Protein AF-A0A924DA56-F1 (afdb_monomer_lite)

pLDDT: mean 78.4, std 25.49, range [34.38, 98.69]

Foldseek 3Di:
DDALVSLVVVVVVVQDDPPCVVPWDWDWDADPQAWIKTKGFQPPHPCQPPADDWDWDPCVDSAATKTWHDDRRMTMIIGHNVCPSVRSVVVSVVVVVSVVPPPPDDPDDDDDDDDDDDDDDDDDYDDDDDDDDDDDDDDDDDDDD

Radius of gyration: 25.47 Å; chains: 1; bounding box: 54×49×71 Å

Structure (mmCIF, N/CA/C/O backbone):
data_AF-A0A924DA56-F1
#
_entry.id   AF-A0A924DA56-F1
#
loop_
_atom_site.group_PDB
_atom_site.id
_atom_site.type_symbol
_atom_site.label_atom_id
_atom_site.label_alt_id
_atom_site.label_comp_id
_atom_site.label_asym_id
_atom_site.label_entity_id
_atom_site.label_seq_id
_atom_site.pdbx_PDB_ins_code
_atom_site.Cartn_x
_atom_site.Cartn_y
_atom_site.Cartn_z
_atom_site.occupancy
_atom_site.B_iso_or_equiv
_atom_site.auth_seq_id
_atom_site.auth_comp_id
_atom_site.auth_asym_id
_atom_site.auth_atom_id
_atom_site.pdbx_PDB_model_num
ATOM 1 N N . MET A 1 1 ? 14.761 11.578 9.053 1.00 80.25 1 MET A N 1
ATOM 2 C CA . MET A 1 1 ? 13.455 11.315 8.408 1.00 80.25 1 MET A CA 1
ATOM 3 C C . MET A 1 1 ? 13.194 9.829 8.510 1.00 80.25 1 MET A C 1
ATOM 5 O O . MET A 1 1 ? 14.156 9.087 8.368 1.00 80.25 1 MET A O 1
ATOM 9 N N . LYS A 1 2 ? 11.951 9.420 8.784 1.00 92.31 2 LYS A N 1
ATOM 10 C CA . LYS A 1 2 ? 11.574 8.003 8.756 1.00 92.31 2 LYS A CA 1
ATOM 11 C C . LYS A 1 2 ? 11.519 7.528 7.304 1.00 92.31 2 LYS A C 1
ATOM 13 O O . LYS A 1 2 ? 10.987 8.239 6.451 1.00 92.31 2 LYS A O 1
ATOM 18 N N . SER A 1 3 ? 12.082 6.361 7.041 1.00 97.50 3 SER A N 1
ATOM 19 C CA . SER A 1 3 ? 11.944 5.628 5.788 1.00 97.50 3 SER A CA 1
ATOM 20 C C . SER A 1 3 ? 10.485 5.248 5.530 1.00 97.50 3 SER A C 1
ATOM 22 O O . SER A 1 3 ? 9.635 5.267 6.427 1.00 97.50 3 SER A O 1
ATOM 24 N N . VAL A 1 4 ? 10.190 4.865 4.288 1.00 97.75 4 VAL A N 1
ATOM 25 C CA . VAL A 1 4 ? 8.853 4.398 3.911 1.00 97.75 4 VAL A CA 1
ATOM 26 C C . VAL A 1 4 ? 8.423 3.163 4.717 1.00 97.75 4 VAL A C 1
ATOM 28 O O . VAL A 1 4 ? 7.266 3.059 5.115 1.00 97.75 4 VAL A O 1
ATOM 31 N N . PHE A 1 5 ? 9.361 2.262 5.027 1.00 98.06 5 PHE A N 1
ATOM 32 C CA . PHE A 1 5 ? 9.073 1.042 5.778 1.00 98.06 5 PHE A CA 1
ATOM 33 C C . PHE A 1 5 ? 8.821 1.319 7.257 1.00 98.06 5 PHE A C 1
ATOM 35 O O . PHE A 1 5 ? 7.903 0.733 7.817 1.00 98.06 5 PHE A O 1
ATOM 42 N N . GLU A 1 6 ? 9.561 2.243 7.875 1.00 98.38 6 GLU A N 1
ATOM 43 C CA . GLU A 1 6 ? 9.285 2.667 9.256 1.00 98.38 6 GLU A CA 1
ATOM 44 C C . GLU A 1 6 ? 7.882 3.278 9.372 1.00 98.38 6 GLU A C 1
ATOM 46 O O . GLU A 1 6 ? 7.133 2.944 10.284 1.00 98.38 6 GLU A O 1
ATOM 51 N N . ARG A 1 7 ? 7.472 4.109 8.405 1.00 98.12 7 ARG A N 1
ATOM 52 C CA . ARG A 1 7 ? 6.114 4.678 8.380 1.00 98.12 7 ARG A CA 1
ATOM 53 C C . ARG A 1 7 ? 5.037 3.614 8.167 1.00 98.12 7 ARG A C 1
ATOM 55 O O . ARG A 1 7 ? 3.994 3.670 8.811 1.00 98.12 7 ARG A O 1
ATOM 62 N N . LEU A 1 8 ? 5.284 2.630 7.298 1.00 98.44 8 LEU A N 1
ATOM 63 C CA . LEU A 1 8 ? 4.360 1.510 7.100 1.00 98.44 8 LEU A CA 1
ATOM 64 C C . LEU A 1 8 ? 4.229 0.650 8.365 1.00 98.44 8 LEU A C 1
ATOM 66 O O . LEU A 1 8 ? 3.119 0.258 8.715 1.00 98.44 8 LEU A O 1
ATOM 70 N N . GLN A 1 9 ? 5.336 0.388 9.066 1.00 98.44 9 GLN A N 1
ATOM 71 C CA . GLN A 1 9 ? 5.339 -0.339 10.341 1.00 98.44 9 GLN A CA 1
ATOM 72 C C . GLN A 1 9 ? 4.533 0.400 11.412 1.00 98.44 9 GLN A C 1
ATOM 74 O O . GLN A 1 9 ? 3.758 -0.224 12.131 1.00 98.44 9 GLN A O 1
ATOM 79 N N . GLU A 1 10 ? 4.676 1.722 11.497 1.00 98.00 10 GLU A N 1
ATOM 80 C CA . GLU A 1 10 ? 3.908 2.550 12.429 1.00 98.00 10 GLU A CA 1
ATOM 81 C C . GLU A 1 10 ? 2.420 2.573 12.092 1.00 98.00 10 GLU A C 1
ATOM 83 O O . GLU A 1 10 ? 1.589 2.421 12.988 1.00 98.00 10 GLU A O 1
ATOM 88 N N . TRP A 1 11 ? 2.076 2.704 10.808 1.00 98.06 11 TRP A N 1
ATOM 89 C CA . TRP A 1 11 ? 0.687 2.632 10.367 1.00 98.06 11 TRP A CA 1
ATOM 90 C C . TRP A 1 11 ? 0.065 1.269 10.692 1.00 98.06 11 TRP A C 1
ATOM 92 O O . TRP A 1 11 ? -1.035 1.225 11.240 1.00 98.06 11 TRP A O 1
ATOM 102 N N . TYR A 1 12 ? 0.782 0.174 10.414 1.00 98.19 12 TYR A N 1
ATOM 103 C CA . TYR A 1 12 ? 0.352 -1.187 10.742 1.00 98.19 12 TYR A CA 1
ATOM 104 C C . TYR A 1 12 ? 0.143 -1.363 12.249 1.00 98.19 12 TYR A C 1
ATOM 106 O O . TYR A 1 12 ? -0.919 -1.811 12.672 1.00 98.19 12 TYR A O 1
ATOM 114 N N . LEU A 1 13 ? 1.119 -0.952 13.067 1.00 98.12 13 LEU A N 1
ATOM 115 C CA . LEU A 1 13 ? 1.030 -1.041 14.525 1.00 98.12 13 LEU A CA 1
ATOM 116 C C . LEU A 1 13 ? -0.179 -0.272 15.069 1.00 98.12 13 LEU A C 1
ATOM 118 O O . LEU A 1 13 ? -0.813 -0.735 16.010 1.00 98.12 13 LEU A O 1
ATOM 122 N N . ALA A 1 14 ? -0.517 0.869 14.466 1.00 97.31 14 ALA A N 1
ATOM 123 C CA . ALA A 1 14 ? -1.691 1.647 14.846 1.00 97.31 14 ALA A CA 1
ATOM 124 C C . ALA A 1 14 ? -3.028 0.957 14.515 1.00 97.31 14 ALA A C 1
ATOM 126 O O . ALA A 1 14 ? -4.044 1.338 15.092 1.00 97.31 14 ALA A O 1
ATOM 127 N N . GLN A 1 15 ? -3.049 -0.036 13.614 1.00 97.62 15 GLN A N 1
ATOM 128 C CA . GLN A 1 15 ? -4.253 -0.832 13.337 1.00 97.62 15 GLN A CA 1
ATOM 129 C C . GLN A 1 15 ? -4.374 -2.052 14.260 1.00 97.62 15 GLN A C 1
ATOM 131 O O . GLN A 1 15 ? -5.479 -2.546 14.472 1.00 97.62 15 GLN A O 1
ATOM 136 N N . CYS A 1 16 ? -3.261 -2.539 14.822 1.00 97.56 16 CYS A N 1
ATOM 137 C CA . CYS A 1 16 ? -3.254 -3.684 15.731 1.00 97.56 16 CYS A CA 1
ATOM 138 C C . CYS A 1 16 ? -4.034 -3.367 17.011 1.00 97.56 16 CYS A C 1
ATOM 140 O O . CYS A 1 16 ? -3.642 -2.510 17.806 1.00 97.56 16 CYS A O 1
ATOM 142 N N . ASN A 1 17 ? -5.127 -4.093 17.224 1.00 95.94 17 ASN A N 1
ATOM 143 C CA . ASN A 1 17 ? -6.048 -3.875 18.337 1.00 95.94 17 ASN A CA 1
ATOM 144 C C . ASN A 1 17 ? -6.431 -5.175 19.066 1.00 95.94 17 ASN A C 1
ATOM 146 O O . ASN A 1 17 ? -7.349 -5.163 19.884 1.00 95.94 17 ASN A O 1
ATOM 150 N N . GLY A 1 18 ? -5.732 -6.281 18.791 1.00 96.38 18 GLY A N 1
ATOM 151 C CA . GLY A 1 18 ? -6.010 -7.607 19.344 1.00 96.38 18 GLY A CA 1
ATOM 152 C C . GLY A 1 18 ? -6.819 -8.501 18.407 1.00 96.38 18 GLY A C 1
ATOM 153 O O . GLY A 1 18 ? -6.848 -9.710 18.610 1.00 96.38 18 GLY A O 1
ATOM 154 N N . ASP A 1 19 ? -7.446 -7.932 17.377 1.00 96.12 19 ASP A N 1
ATOM 155 C CA . ASP A 1 19 ? -8.257 -8.660 16.402 1.00 96.12 19 ASP A CA 1
ATOM 156 C C . ASP A 1 19 ? -7.795 -8.423 14.964 1.00 96.12 19 ASP A C 1
ATOM 158 O O . ASP A 1 19 ? -7.762 -9.352 14.146 1.00 96.12 19 ASP A O 1
ATOM 162 N N . TRP A 1 20 ? -7.484 -7.169 14.635 1.00 97.56 20 TRP A N 1
ATOM 163 C CA . TRP A 1 20 ? -7.222 -6.739 13.269 1.00 97.56 20 TRP A CA 1
ATOM 164 C C . TRP A 1 20 ? -6.037 -7.494 12.657 1.00 97.56 20 TRP A C 1
ATOM 166 O O . TRP A 1 20 ? -6.141 -8.023 11.551 1.00 97.56 20 TRP A O 1
ATOM 176 N N . GLU A 1 21 ? -4.950 -7.657 13.411 1.00 96.62 21 GLU A N 1
ATOM 177 C CA . GLU A 1 21 ? -3.733 -8.367 13.004 1.00 96.62 21 GLU A CA 1
ATOM 178 C C . GLU A 1 21 ? -3.974 -9.850 12.666 1.00 96.62 21 GLU A C 1
ATOM 180 O O . GLU A 1 21 ? -3.295 -10.444 11.816 1.00 96.62 21 GLU A O 1
ATOM 185 N N . HIS A 1 22 ? -4.983 -10.463 13.288 1.00 95.44 22 HIS A N 1
ATOM 186 C CA . HIS A 1 22 ? -5.352 -11.850 13.038 1.00 95.44 22 HIS A CA 1
ATOM 187 C C . HIS A 1 22 ? -6.185 -11.984 11.764 1.00 95.44 22 HIS A C 1
ATOM 189 O O . HIS A 1 22 ? -5.989 -12.936 11.004 1.00 95.44 22 HIS A O 1
ATOM 195 N N . ARG A 1 23 ? -7.048 -11.005 11.475 1.00 97.19 23 ARG A N 1
ATOM 196 C CA . ARG A 1 23 ? -8.053 -11.084 10.405 1.00 97.19 23 ARG A CA 1
ATOM 197 C C . ARG A 1 23 ? -7.602 -10.455 9.092 1.00 97.19 23 ARG A C 1
ATOM 199 O O . ARG A 1 23 ? -7.788 -11.068 8.047 1.00 97.19 23 ARG A O 1
ATOM 206 N N . TYR A 1 24 ? -6.940 -9.308 9.155 1.00 97.94 24 TYR A N 1
ATOM 207 C CA . TYR A 1 24 ? -6.602 -8.500 7.987 1.00 97.94 24 TYR A CA 1
ATOM 208 C C . TYR A 1 24 ? -5.108 -8.534 7.683 1.00 97.94 24 TYR A C 1
ATOM 210 O O . TYR A 1 24 ? -4.302 -8.933 8.532 1.00 97.94 24 TYR A O 1
ATOM 218 N N . LYS A 1 25 ? -4.731 -8.230 6.438 1.00 97.31 25 LYS A N 1
ATOM 219 C CA . LYS A 1 25 ? -3.349 -8.379 5.961 1.00 97.31 25 LYS A CA 1
ATOM 220 C C . LYS A 1 25 ? -2.891 -7.206 5.096 1.00 97.31 25 LYS A C 1
ATOM 222 O O . LYS A 1 25 ? -3.656 -6.606 4.344 1.00 97.31 25 LYS A O 1
ATOM 227 N N . ILE A 1 26 ? -1.584 -6.966 5.160 1.00 98.31 26 ILE A N 1
ATOM 228 C CA . ILE A 1 26 ? -0.818 -6.257 4.135 1.00 98.31 26 ILE A CA 1
ATOM 229 C C . ILE A 1 26 ? -0.099 -7.335 3.321 1.00 98.31 26 ILE A C 1
ATOM 231 O O . ILE A 1 26 ? 0.657 -8.123 3.890 1.00 98.31 26 ILE A O 1
ATOM 235 N N . ARG A 1 27 ? -0.339 -7.395 2.010 1.00 98.50 27 ARG A N 1
ATOM 236 C CA . ARG A 1 27 ? 0.360 -8.307 1.089 1.00 98.50 27 ARG A CA 1
ATOM 237 C C . ARG A 1 27 ? 1.194 -7.496 0.113 1.00 98.50 27 ARG A C 1
ATOM 239 O O . ARG A 1 27 ? 0.702 -6.510 -0.424 1.00 98.50 27 ARG A O 1
ATOM 246 N N . ILE A 1 28 ? 2.438 -7.919 -0.086 1.00 98.25 28 ILE A N 1
ATOM 247 C CA . ILE A 1 28 ? 3.352 -7.401 -1.104 1.00 98.25 28 ILE A CA 1
ATOM 248 C C . ILE A 1 28 ? 3.852 -8.616 -1.873 1.00 98.25 28 ILE A C 1
ATOM 250 O O . ILE A 1 28 ? 4.474 -9.501 -1.287 1.00 98.25 28 ILE A O 1
ATOM 254 N N . GLU A 1 29 ? 3.555 -8.669 -3.162 1.00 98.19 29 GLU A N 1
ATOM 255 C CA . GLU A 1 29 ? 3.851 -9.818 -4.015 1.00 98.19 29 GLU A CA 1
ATOM 256 C C . GLU A 1 29 ? 4.419 -9.337 -5.352 1.00 98.19 29 GLU A C 1
ATOM 258 O O . GLU A 1 29 ? 4.236 -8.184 -5.750 1.00 98.19 29 GLU A O 1
ATOM 263 N N . THR A 1 30 ? 5.127 -10.217 -6.052 1.00 97.25 30 THR A N 1
ATOM 264 C CA . THR A 1 30 ? 5.539 -9.978 -7.439 1.00 97.25 30 THR A CA 1
ATOM 265 C C . THR A 1 30 ? 4.426 -10.377 -8.403 1.00 97.25 30 THR A C 1
ATOM 267 O O . THR A 1 30 ? 3.636 -11.269 -8.097 1.00 97.25 30 THR A O 1
ATOM 270 N N . ILE A 1 31 ? 4.395 -9.771 -9.587 1.00 94.19 31 ILE A N 1
ATOM 271 C CA . ILE A 1 31 ? 3.459 -10.115 -10.673 1.00 94.19 31 ILE A CA 1
ATOM 272 C C . ILE A 1 31 ? 4.206 -10.646 -11.913 1.00 94.19 31 ILE A C 1
ATOM 274 O O . ILE A 1 31 ? 5.418 -10.471 -12.025 1.00 94.19 31 ILE A O 1
ATOM 278 N N . ASP A 1 32 ? 3.481 -11.305 -12.829 1.00 75.06 32 ASP A N 1
ATOM 279 C CA . ASP A 1 32 ? 4.016 -12.077 -13.978 1.00 75.06 32 ASP A CA 1
ATOM 280 C C . ASP A 1 32 ? 4.778 -11.224 -15.027 1.00 75.06 32 ASP A C 1
ATOM 282 O O . ASP A 1 32 ? 5.532 -11.745 -15.839 1.00 75.06 32 ASP A O 1
ATOM 286 N N . ASN A 1 33 ? 4.680 -9.890 -14.948 1.00 69.75 33 ASN A N 1
ATOM 287 C CA . ASN A 1 33 ? 5.525 -8.934 -15.676 1.00 69.75 33 ASN A CA 1
ATOM 288 C C . ASN A 1 33 ? 6.298 -8.090 -14.655 1.00 69.75 33 ASN A C 1
ATOM 290 O O . ASN A 1 33 ? 5.631 -7.501 -13.804 1.00 69.75 33 ASN A O 1
ATOM 294 N N . PRO A 1 34 ? 7.646 -8.003 -14.704 1.00 89.25 34 PRO A N 1
ATOM 295 C CA . PRO A 1 34 ? 8.470 -7.574 -13.574 1.00 89.25 34 PRO A CA 1
ATOM 296 C C . PRO A 1 34 ? 7.910 -6.366 -12.820 1.00 89.25 34 PRO A C 1
ATOM 298 O O . PRO A 1 34 ? 8.000 -5.218 -13.264 1.00 89.25 34 PRO A O 1
ATOM 301 N N . GLY A 1 35 ? 7.363 -6.619 -11.638 1.00 95.94 35 GLY A N 1
ATOM 302 C CA . GLY A 1 35 ? 6.622 -5.606 -10.914 1.00 95.94 35 GLY A CA 1
ATOM 303 C C . GLY A 1 35 ? 6.131 -6.090 -9.569 1.00 95.94 35 GLY A C 1
ATOM 304 O O . GLY A 1 35 ? 6.349 -7.235 -9.167 1.00 95.94 35 GLY A O 1
ATOM 305 N N . TRP A 1 36 ? 5.449 -5.181 -8.893 1.00 97.69 36 TRP A N 1
ATOM 306 C CA . TRP A 1 36 ? 4.924 -5.355 -7.556 1.00 97.69 36 TRP A CA 1
ATOM 307 C C . TRP A 1 36 ? 3.417 -5.170 -7.558 1.00 97.69 36 TRP A C 1
ATOM 309 O O . TRP A 1 36 ? 2.887 -4.283 -8.227 1.00 97.69 36 TRP A O 1
ATOM 319 N N . THR A 1 37 ? 2.748 -5.971 -6.743 1.00 98.00 37 THR A N 1
ATOM 320 C CA . THR A 1 37 ? 1.416 -5.673 -6.233 1.00 98.00 37 THR A CA 1
ATOM 321 C C . THR A 1 37 ? 1.502 -5.471 -4.728 1.00 98.00 37 THR A C 1
ATOM 323 O O . THR A 1 37 ? 2.246 -6.165 -4.030 1.00 98.00 37 THR A O 1
ATOM 326 N N . ILE A 1 38 ? 0.740 -4.509 -4.226 1.00 98.44 38 ILE A N 1
ATOM 327 C CA . ILE A 1 38 ? 0.495 -4.302 -2.809 1.00 98.44 38 ILE A CA 1
ATOM 328 C C . ILE A 1 38 ? -1.013 -4.251 -2.578 1.00 98.44 38 ILE A C 1
ATOM 330 O O . ILE A 1 38 ? -1.734 -3.507 -3.239 1.00 98.44 38 ILE A O 1
ATOM 334 N N . SER A 1 39 ? -1.494 -5.033 -1.616 1.00 98.56 39 SER A N 1
ATOM 335 C CA . SER A 1 39 ? -2.878 -4.955 -1.150 1.00 98.56 39 SER A CA 1
ATOM 336 C C . SER A 1 39 ? -2.901 -4.727 0.350 1.00 98.56 39 SER A C 1
ATOM 338 O O . SER A 1 39 ? -2.274 -5.484 1.096 1.00 98.56 39 SER A O 1
ATOM 340 N N . ILE A 1 40 ? -3.638 -3.712 0.785 1.00 98.69 40 ILE A N 1
ATOM 341 C CA . ILE A 1 40 ? -3.811 -3.357 2.190 1.00 98.69 40 ILE A CA 1
ATOM 342 C C . ILE A 1 40 ? -5.300 -3.422 2.493 1.00 98.69 40 ILE A C 1
ATOM 344 O O . ILE A 1 40 ? -6.090 -2.631 1.976 1.00 98.69 40 ILE A O 1
ATOM 348 N N . GLU A 1 41 ? -5.687 -4.393 3.308 1.00 98.62 41 GLU A N 1
ATOM 349 C CA . GLU A 1 41 ? -7.056 -4.513 3.795 1.00 98.62 41 GLU A CA 1
ATOM 350 C C . GLU A 1 41 ? -7.300 -3.434 4.855 1.00 98.62 41 GLU A C 1
ATOM 352 O O . GLU A 1 41 ? -6.491 -3.249 5.752 1.00 98.62 41 GLU A O 1
ATOM 357 N N . LEU A 1 42 ? -8.391 -2.684 4.727 1.00 98.44 42 LEU A N 1
ATOM 358 C CA . LEU A 1 42 ? -8.723 -1.513 5.548 1.00 98.44 42 LEU A CA 1
ATOM 359 C C . LEU A 1 42 ? -10.022 -1.695 6.328 1.00 98.44 42 LEU A C 1
ATOM 361 O O . LEU A 1 42 ? -10.458 -0.762 7.003 1.00 98.44 42 LEU A O 1
ATOM 365 N N . ALA A 1 43 ? -10.663 -2.860 6.225 1.00 97.94 43 ALA A N 1
ATOM 366 C CA . ALA A 1 43 ? -11.846 -3.163 7.017 1.00 97.94 43 ALA A CA 1
ATOM 367 C C . ALA A 1 43 ? -11.529 -2.992 8.510 1.00 97.94 43 ALA A C 1
ATOM 3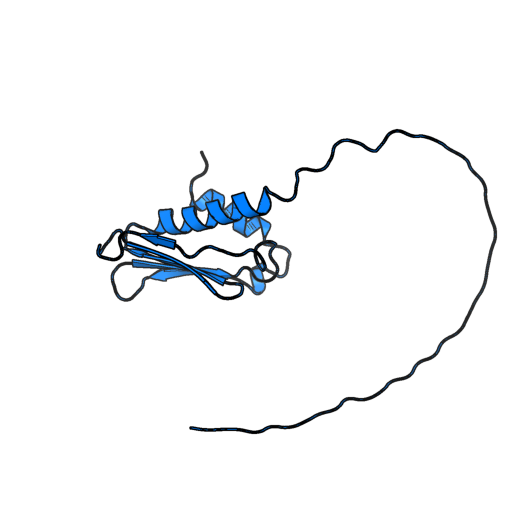69 O O . ALA A 1 43 ? -10.426 -3.297 8.962 1.00 97.94 43 ALA A O 1
ATOM 370 N N . GLU A 1 44 ? -12.495 -2.444 9.249 1.00 96.31 44 GLU A N 1
ATOM 371 C CA . GLU A 1 44 ? -12.356 -2.109 10.675 1.00 96.31 44 GLU A CA 1
ATOM 372 C C . GLU A 1 44 ? -11.250 -1.081 10.995 1.00 96.31 44 GLU A C 1
ATOM 374 O O . GLU A 1 44 ? -10.856 -0.938 12.148 1.00 96.31 44 GLU A O 1
ATOM 379 N N . THR A 1 45 ? -10.788 -0.313 10.002 1.00 96.62 45 THR A N 1
ATOM 380 C CA . THR A 1 45 ? -9.946 0.878 10.208 1.00 96.62 45 THR A CA 1
ATOM 381 C C . THR A 1 45 ? -10.734 2.153 9.906 1.00 96.62 45 THR A C 1
ATOM 383 O O . THR A 1 45 ? -11.742 2.122 9.198 1.00 96.62 45 THR A O 1
ATOM 386 N N . ALA A 1 46 ? -10.228 3.308 10.347 1.00 95.62 46 ALA A N 1
ATOM 387 C CA . ALA A 1 46 ? -10.804 4.611 9.996 1.00 95.62 46 ALA A CA 1
ATOM 388 C C . ALA A 1 46 ? -10.807 4.900 8.478 1.00 95.62 46 ALA A C 1
ATOM 390 O O . ALA A 1 46 ? -11.505 5.799 8.023 1.00 95.62 46 ALA A O 1
ATOM 391 N N . LEU A 1 47 ? -10.034 4.145 7.690 1.00 97.56 47 LEU A N 1
ATOM 392 C CA . LEU A 1 47 ? -9.927 4.298 6.240 1.00 97.56 47 LEU A CA 1
ATOM 393 C C . LEU A 1 47 ? -10.908 3.404 5.464 1.00 97.56 47 LEU A C 1
ATOM 395 O O . LEU A 1 47 ? -10.969 3.505 4.237 1.00 97.56 47 LEU A O 1
ATOM 399 N N . ALA A 1 48 ? -11.678 2.542 6.145 1.00 97.19 48 ALA A N 1
ATOM 400 C CA . ALA A 1 48 ? -12.628 1.625 5.510 1.00 97.19 48 ALA A CA 1
ATOM 401 C C . ALA A 1 48 ? -13.628 2.366 4.609 1.00 97.19 48 ALA A C 1
ATOM 403 O O . ALA A 1 48 ? -13.831 1.968 3.460 1.00 97.19 48 ALA A O 1
ATOM 404 N N . ASP A 1 49 ? -14.162 3.486 5.099 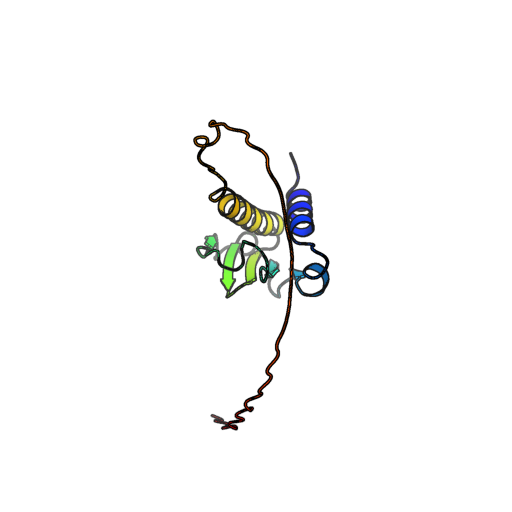1.00 95.75 49 ASP A N 1
ATOM 405 C CA . ASP A 1 49 ? -15.202 4.277 4.430 1.00 95.75 49 ASP A CA 1
ATOM 406 C C . ASP A 1 49 ? -14.656 5.517 3.709 1.00 95.75 49 ASP A C 1
ATOM 408 O O . ASP A 1 49 ? -15.403 6.273 3.090 1.00 95.75 49 ASP A O 1
ATOM 412 N N . VAL A 1 50 ? -13.338 5.729 3.746 1.00 97.06 50 VAL A N 1
ATOM 413 C CA . VAL A 1 50 ? -12.706 6.846 3.043 1.00 97.06 50 VAL A CA 1
ATOM 414 C C . VAL A 1 50 ? -12.563 6.496 1.564 1.00 97.06 50 VAL A C 1
ATOM 416 O O . VAL A 1 50 ? -12.071 5.422 1.197 1.00 97.06 50 VAL A O 1
ATOM 419 N N . SER A 1 51 ? -12.999 7.406 0.694 1.00 95.94 51 SER A N 1
ATOM 420 C CA . SER A 1 51 ? -12.815 7.277 -0.749 1.00 95.94 51 SER A CA 1
ATOM 421 C C . SER A 1 51 ? -11.352 7.491 -1.135 1.00 95.94 51 SER A C 1
ATOM 423 O O . SER A 1 51 ? -10.681 8.392 -0.627 1.00 95.94 51 SER A O 1
ATOM 425 N N . PHE A 1 52 ? -10.881 6.696 -2.087 1.00 97.12 52 PHE A N 1
ATOM 426 C CA . PHE A 1 52 ? -9.605 6.905 -2.756 1.00 97.12 52 PHE A CA 1
ATOM 427 C C . PHE A 1 52 ? -9.896 7.269 -4.209 1.00 97.12 52 PHE A C 1
ATOM 429 O O . PHE A 1 52 ? -10.638 6.552 -4.878 1.00 97.12 52 PHE A O 1
ATOM 436 N N . GLU A 1 53 ? -9.346 8.386 -4.675 1.00 96.38 53 GLU A N 1
ATOM 437 C CA . GLU A 1 53 ? -9.375 8.727 -6.096 1.00 96.38 53 GLU A CA 1
ATOM 438 C C . GLU A 1 53 ? -8.371 7.833 -6.821 1.00 96.38 53 GLU A C 1
ATOM 440 O O . GLU A 1 53 ? -7.199 7.791 -6.444 1.00 96.38 53 GLU A O 1
ATOM 445 N N . GLU A 1 54 ? -8.839 7.087 -7.821 1.00 95.44 54 GLU A N 1
ATOM 446 C CA . GLU A 1 54 ? -7.972 6.209 -8.603 1.00 95.44 54 GLU A CA 1
ATOM 447 C C . GLU A 1 54 ? -6.819 6.993 -9.226 1.00 95.44 54 GLU A C 1
ATOM 449 O O . GLU A 1 54 ? -6.966 8.127 -9.682 1.00 95.44 54 GLU A O 1
ATOM 454 N N . PHE A 1 55 ? -5.648 6.369 -9.235 1.00 92.81 55 PHE A N 1
ATOM 455 C CA . PHE A 1 55 ? -4.415 6.996 -9.673 1.00 92.81 55 PHE A CA 1
ATOM 456 C C . PHE A 1 55 ? -3.714 6.100 -10.684 1.00 92.81 55 PHE A C 1
ATOM 458 O O . PHE A 1 55 ? -3.595 4.895 -10.473 1.00 92.81 55 PHE A O 1
ATOM 465 N N . GLN A 1 56 ? -3.207 6.691 -11.761 1.00 96.12 56 GLN A N 1
ATOM 466 C CA . GLN A 1 56 ? -2.435 5.988 -12.778 1.00 96.12 56 GLN A CA 1
ATOM 467 C C . GLN A 1 56 ? -1.345 6.908 -13.329 1.00 96.12 56 GLN A C 1
ATOM 469 O O . GLN A 1 56 ? -1.598 8.076 -13.619 1.00 96.12 56 GLN A O 1
ATOM 474 N N . GLU A 1 57 ? -0.130 6.380 -13.479 1.00 94.81 57 GLU A N 1
ATOM 475 C CA . GLU A 1 57 ? 1.032 7.120 -13.980 1.00 94.81 57 GLU A CA 1
ATOM 476 C C . GLU A 1 57 ? 1.909 6.212 -14.853 1.00 94.81 57 GLU A C 1
ATOM 478 O O . GLU A 1 57 ? 2.102 5.039 -14.534 1.00 94.81 57 GLU A O 1
ATOM 483 N N . ASN A 1 58 ? 2.459 6.771 -15.938 1.00 90.31 58 ASN A N 1
ATOM 484 C CA . ASN A 1 58 ? 3.454 6.137 -16.816 1.00 90.31 58 ASN A CA 1
ATOM 485 C C . ASN A 1 58 ? 3.085 4.716 -17.276 1.00 90.31 58 ASN A C 1
ATOM 487 O O . ASN A 1 58 ? 3.952 3.856 -17.344 1.00 90.31 58 ASN A O 1
ATOM 491 N N . TYR A 1 59 ? 1.813 4.456 -17.590 1.00 85.38 59 TYR A N 1
ATOM 492 C CA . TYR A 1 59 ? 1.308 3.110 -17.906 1.00 85.38 59 TYR A CA 1
ATOM 493 C C . TYR A 1 59 ? 2.010 2.415 -19.088 1.00 85.38 59 TYR A C 1
ATOM 495 O O . TYR A 1 59 ? 1.963 1.196 -19.198 1.00 85.38 59 TYR A O 1
ATOM 503 N N . GLU A 1 60 ? 2.651 3.183 -19.970 1.00 87.50 60 GLU A N 1
ATOM 504 C CA . GLU A 1 60 ? 3.394 2.664 -21.124 1.00 87.50 60 GLU A CA 1
ATOM 505 C C . GLU A 1 60 ? 4.855 2.286 -20.797 1.00 87.50 60 GLU A C 1
ATOM 507 O O . GLU A 1 60 ? 5.527 1.693 -21.637 1.00 87.50 60 GLU A O 1
ATOM 512 N N . ASP A 1 61 ? 5.368 2.621 -19.607 1.00 91.50 61 ASP A N 1
ATOM 513 C CA . ASP A 1 61 ? 6.723 2.257 -19.167 1.00 91.50 61 ASP A CA 1
ATOM 514 C C . ASP A 1 61 ? 6.738 0.832 -18.589 1.00 91.50 61 ASP A C 1
ATOM 516 O O . ASP A 1 61 ? 5.803 0.430 -17.908 1.00 91.50 61 ASP A O 1
ATOM 520 N N . GLU A 1 62 ? 7.804 0.060 -18.813 1.00 86.06 62 GLU A N 1
ATOM 521 C CA . GLU A 1 62 ? 7.902 -1.329 -18.333 1.00 86.06 62 GLU A CA 1
ATOM 522 C C . GLU A 1 62 ? 8.326 -1.440 -16.854 1.00 86.06 62 GLU A C 1
ATOM 524 O O . GLU A 1 62 ? 7.975 -2.400 -16.166 1.00 86.06 62 GLU A O 1
ATOM 529 N N . LEU A 1 63 ? 9.075 -0.462 -16.335 1.00 89.44 63 LEU A N 1
ATOM 530 C CA . LEU A 1 63 ? 9.713 -0.508 -15.012 1.00 89.44 63 LEU A CA 1
ATOM 531 C C . LEU A 1 63 ? 9.172 0.540 -14.032 1.00 89.44 63 LEU A C 1
ATOM 533 O O . LEU A 1 63 ? 9.294 0.356 -12.817 1.00 89.44 63 LEU A O 1
ATOM 537 N N . ASN A 1 64 ? 8.598 1.630 -14.543 1.00 92.81 64 ASN A N 1
ATOM 538 C CA . ASN A 1 64 ? 8.247 2.837 -13.795 1.00 92.81 64 ASN A CA 1
ATOM 539 C C . ASN A 1 64 ? 6.784 3.266 -13.956 1.00 92.81 64 ASN A C 1
ATOM 541 O O . ASN A 1 64 ? 6.468 4.453 -13.841 1.00 92.81 64 ASN A O 1
ATOM 545 N N . TRP A 1 65 ? 5.896 2.305 -14.182 1.00 94.88 65 TRP A N 1
ATOM 546 C CA . TRP A 1 65 ? 4.450 2.501 -14.196 1.00 94.88 65 TRP A CA 1
ATOM 547 C C . TRP A 1 65 ? 3.832 2.287 -12.812 1.00 94.88 65 TRP A C 1
ATOM 549 O O . TRP A 1 65 ? 4.372 1.549 -11.985 1.00 94.88 65 TRP A O 1
ATOM 559 N N . LEU A 1 66 ? 2.686 2.921 -12.568 1.00 95.75 66 LEU A N 1
ATOM 560 C CA . LEU A 1 66 ? 1.913 2.816 -11.333 1.00 95.75 66 LEU A CA 1
ATOM 561 C C . LEU A 1 66 ? 0.415 2.835 -11.645 1.00 95.75 66 LEU A C 1
ATOM 563 O O . LEU A 1 66 ? -0.047 3.640 -12.453 1.00 95.75 66 LEU A O 1
ATOM 567 N N . THR A 1 67 ? -0.359 2.025 -10.936 1.00 96.94 67 THR A N 1
ATOM 568 C CA . THR A 1 67 ? -1.808 2.190 -10.813 1.00 96.94 67 THR A CA 1
ATOM 569 C C . THR A 1 67 ? -2.245 1.849 -9.397 1.00 96.94 67 THR A C 1
ATOM 571 O O . THR A 1 67 ? -1.795 0.860 -8.823 1.00 96.94 67 THR A O 1
ATOM 574 N N . CYS A 1 68 ? -3.097 2.685 -8.817 1.00 98.06 68 CYS A N 1
ATOM 575 C CA . CYS A 1 68 ? -3.639 2.497 -7.484 1.00 98.06 68 CYS A CA 1
ATOM 576 C C . CYS A 1 68 ? -5.150 2.711 -7.502 1.00 98.06 68 CYS A C 1
ATOM 578 O O . CYS A 1 68 ? -5.654 3.616 -8.169 1.00 98.06 68 CYS A O 1
ATOM 580 N N . SER A 1 69 ? -5.865 1.925 -6.712 1.00 98.31 69 SER A N 1
ATOM 581 C CA . SER A 1 69 ? -7.313 2.016 -6.556 1.00 98.31 69 SER A CA 1
ATOM 582 C C . SER A 1 69 ? -7.733 1.519 -5.174 1.00 98.31 69 SER A C 1
ATOM 584 O O . SER A 1 69 ? -6.940 0.948 -4.423 1.00 98.31 69 SER A O 1
ATOM 586 N N . LYS A 1 70 ? -8.999 1.739 -4.812 1.00 98.12 70 LYS A N 1
ATOM 587 C CA . LYS A 1 70 ? -9.607 1.134 -3.624 1.00 98.12 70 LYS A CA 1
ATOM 588 C C . LYS A 1 70 ? -10.872 0.402 -4.034 1.00 98.12 70 LYS A C 1
ATOM 590 O O . LYS A 1 70 ? -11.830 1.021 -4.487 1.00 98.12 70 LYS A O 1
ATOM 595 N N . VAL A 1 71 ? -10.883 -0.913 -3.842 1.00 96.69 71 VAL A N 1
ATOM 596 C CA . VAL A 1 71 ? -12.026 -1.776 -4.151 1.00 96.69 71 VAL A CA 1
ATOM 597 C C . VAL A 1 71 ? -12.655 -2.217 -2.836 1.00 96.69 71 VAL A C 1
ATOM 599 O O . VAL A 1 71 ? -12.057 -2.965 -2.062 1.00 96.69 71 VAL A O 1
ATOM 602 N N . GLY A 1 72 ? -13.855 -1.708 -2.548 1.00 96.81 72 GLY A N 1
ATOM 603 C CA . GLY A 1 72 ? -14.506 -1.899 -1.252 1.00 96.81 72 GLY A CA 1
ATOM 604 C C . GLY A 1 72 ? -13.643 -1.352 -0.111 1.00 96.81 72 GLY A C 1
ATOM 605 O O . GLY A 1 72 ? -13.354 -0.154 -0.050 1.00 96.81 72 GLY A O 1
ATOM 606 N N . THR A 1 73 ? -13.213 -2.242 0.782 1.00 97.75 73 THR A N 1
ATOM 607 C CA . THR A 1 73 ? -12.350 -1.929 1.929 1.00 97.75 73 THR A CA 1
ATOM 608 C C . THR A 1 73 ? -10.889 -2.303 1.698 1.00 97.75 73 THR A C 1
ATOM 610 O O . THR A 1 73 ? -10.151 -2.413 2.666 1.00 97.75 73 THR A O 1
ATOM 613 N N . THR A 1 74 ? -10.445 -2.528 0.464 1.00 98.62 74 THR A N 1
ATOM 614 C CA . THR A 1 74 ? -9.049 -2.888 0.182 1.00 98.62 74 THR A CA 1
ATOM 615 C C . THR A 1 74 ? -8.427 -1.847 -0.726 1.00 98.62 74 THR A C 1
ATOM 617 O O . THR A 1 74 ? -8.952 -1.566 -1.803 1.00 98.62 74 THR A O 1
ATOM 620 N N . TRP A 1 75 ? -7.310 -1.271 -0.291 1.00 98.62 75 TRP A N 1
ATOM 621 C CA . TRP A 1 75 ? -6.475 -0.437 -1.146 1.00 98.62 75 TRP A CA 1
ATOM 622 C C . TRP A 1 75 ? -5.502 -1.325 -1.918 1.00 98.62 75 TRP A C 1
ATOM 624 O O . TRP A 1 75 ? -4.847 -2.187 -1.327 1.00 98.62 75 TRP A O 1
ATOM 634 N N . CYS A 1 76 ? -5.416 -1.116 -3.225 1.00 98.56 76 CYS A N 1
ATOM 635 C CA . CYS A 1 76 ? -4.590 -1.891 -4.136 1.00 98.56 76 CYS A CA 1
ATOM 636 C C . CYS A 1 76 ? -3.649 -0.957 -4.892 1.00 98.56 76 CYS A C 1
ATOM 638 O O . CYS A 1 76 ? -4.066 0.092 -5.379 1.00 98.56 76 CYS A O 1
ATOM 640 N N . GLY A 1 77 ? -2.396 -1.369 -5.026 1.00 98.00 77 GLY A N 1
ATOM 641 C CA . GLY A 1 77 ? -1.394 -0.684 -5.822 1.00 98.00 77 GLY A CA 1
ATOM 642 C C . GLY A 1 77 ? -0.611 -1.681 -6.662 1.00 98.00 77 GLY A C 1
ATOM 643 O O . GLY A 1 77 ? -0.223 -2.738 -6.175 1.00 98.00 77 GLY A O 1
ATOM 644 N N . TYR A 1 78 ? -0.355 -1.328 -7.911 1.00 97.25 78 TYR A N 1
ATOM 645 C CA . TYR A 1 78 ? 0.420 -2.110 -8.861 1.00 97.25 78 TYR A CA 1
ATOM 646 C C . TYR A 1 78 ? 1.451 -1.204 -9.508 1.00 97.25 78 TYR A C 1
ATOM 648 O O . TYR A 1 78 ? 1.163 -0.043 -9.802 1.00 97.25 78 TYR A O 1
ATOM 656 N N . GLY A 1 79 ? 2.647 -1.716 -9.744 1.00 96.44 79 GLY A N 1
ATOM 657 C CA . GLY A 1 79 ? 3.658 -0.930 -10.425 1.00 96.44 79 GLY A CA 1
ATOM 658 C C . GLY A 1 79 ? 4.843 -1.741 -10.892 1.00 96.44 79 GLY A C 1
ATOM 659 O O . GLY A 1 79 ? 5.029 -2.893 -10.497 1.00 96.44 79 GLY A O 1
ATOM 660 N N . GLY A 1 80 ? 5.661 -1.113 -11.728 1.00 95.88 80 GLY A N 1
ATOM 661 C CA . GLY A 1 80 ? 6.869 -1.734 -12.250 1.00 95.88 80 GLY A CA 1
ATOM 662 C C . GLY A 1 80 ? 7.902 -2.040 -11.159 1.00 95.88 80 GLY A C 1
ATOM 663 O O . GLY A 1 80 ? 7.789 -1.629 -10.000 1.00 95.88 80 GLY A O 1
ATOM 664 N N . SER A 1 81 ? 8.942 -2.785 -11.530 1.00 95.62 81 SER A N 1
ATOM 665 C CA . SER A 1 81 ? 9.930 -3.353 -10.594 1.00 95.62 81 SER A CA 1
ATOM 666 C C . SER A 1 81 ? 10.603 -2.344 -9.653 1.00 95.62 81 SER A C 1
ATOM 668 O O . SER A 1 81 ? 11.024 -2.724 -8.559 1.00 95.62 81 SER A O 1
ATOM 670 N N . LEU A 1 82 ? 10.700 -1.069 -10.047 1.00 94.50 82 LEU A N 1
ATOM 671 C CA . LEU A 1 82 ? 11.358 -0.008 -9.271 1.00 94.50 82 LEU A CA 1
ATOM 672 C C . LEU A 1 82 ? 10.383 0.851 -8.449 1.00 94.50 82 LEU A C 1
ATOM 674 O O . LEU A 1 82 ? 10.782 1.862 -7.875 1.00 94.50 82 LEU A O 1
ATOM 678 N N . GLN A 1 83 ? 9.106 0.465 -8.378 1.00 96.25 83 GLN A N 1
ATOM 679 C CA . GLN A 1 83 ? 8.040 1.318 -7.848 1.00 96.25 83 GLN A CA 1
ATOM 680 C C . GLN A 1 83 ? 7.531 0.935 -6.451 1.00 96.25 83 GLN A C 1
ATOM 682 O O . GLN A 1 83 ? 6.662 1.626 -5.923 1.00 96.25 83 GLN A O 1
ATOM 687 N N . LEU A 1 84 ? 8.078 -0.102 -5.802 1.00 97.56 84 LEU A N 1
ATOM 688 C CA . LEU A 1 84 ? 7.582 -0.580 -4.501 1.00 97.56 84 LEU A CA 1
ATOM 689 C C . LEU A 1 84 ? 7.540 0.518 -3.424 1.00 97.56 84 LEU A C 1
ATOM 691 O O . LEU A 1 84 ? 6.517 0.718 -2.772 1.00 97.56 84 LEU A O 1
ATOM 695 N N . GLU A 1 85 ? 8.629 1.271 -3.257 1.00 97.81 85 GLU A N 1
ATOM 696 C CA . GLU A 1 85 ? 8.676 2.384 -2.299 1.00 97.81 85 GLU A CA 1
ATOM 697 C C . GLU A 1 85 ? 7.637 3.466 -2.628 1.00 97.81 85 GLU A C 1
ATOM 699 O O . GLU A 1 85 ? 7.007 4.031 -1.728 1.00 97.81 85 GLU A O 1
ATOM 704 N N . ARG A 1 86 ? 7.414 3.733 -3.918 1.00 97.06 86 ARG A N 1
ATOM 705 C CA . ARG A 1 86 ? 6.463 4.749 -4.373 1.00 97.06 86 ARG A CA 1
ATOM 706 C C . ARG A 1 86 ? 5.018 4.309 -4.140 1.00 97.06 86 ARG A C 1
ATOM 708 O O . ARG A 1 86 ? 4.227 5.122 -3.670 1.00 97.06 86 ARG A O 1
ATOM 715 N N . LEU A 1 87 ? 4.701 3.032 -4.357 1.00 98.19 87 LEU A N 1
ATOM 716 C CA . LEU A 1 87 ? 3.399 2.438 -4.031 1.00 98.19 87 LEU A CA 1
ATOM 717 C C . LEU A 1 87 ? 3.066 2.593 -2.543 1.00 98.19 87 LEU A C 1
ATOM 719 O O . LEU A 1 87 ? 2.009 3.122 -2.198 1.00 98.19 87 LEU A O 1
ATOM 723 N N . ILE A 1 88 ? 3.992 2.210 -1.659 1.00 98.50 88 ILE A N 1
ATOM 724 C CA . ILE A 1 88 ? 3.796 2.343 -0.207 1.00 98.50 88 ILE A CA 1
ATOM 725 C C . ILE A 1 88 ? 3.661 3.824 0.180 1.00 98.50 88 ILE A C 1
ATOM 727 O O . ILE A 1 88 ? 2.803 4.192 0.983 1.00 98.50 88 ILE A O 1
ATOM 731 N N . SER A 1 89 ? 4.473 4.698 -0.419 1.00 97.75 89 SER A N 1
ATOM 732 C CA . SER A 1 89 ? 4.421 6.140 -0.156 1.00 97.75 89 SER A CA 1
ATOM 733 C C . SER A 1 89 ? 3.088 6.771 -0.563 1.00 97.75 89 SER A C 1
ATOM 735 O O . SER A 1 89 ? 2.592 7.642 0.154 1.00 97.75 89 SER A O 1
ATOM 737 N N . LEU A 1 90 ? 2.500 6.347 -1.687 1.00 97.69 90 LEU A N 1
ATOM 738 C CA . LEU A 1 90 ? 1.192 6.820 -2.151 1.00 97.69 90 LEU A CA 1
ATOM 739 C C . LEU A 1 90 ? 0.083 6.436 -1.174 1.00 97.69 90 LEU A C 1
ATOM 741 O O . LEU A 1 90 ? -0.706 7.299 -0.785 1.00 97.69 90 LEU A O 1
ATOM 745 N N . PHE A 1 91 ? 0.074 5.179 -0.727 1.00 98.38 91 PHE A N 1
ATOM 746 C CA . PHE A 1 91 ? -0.853 4.722 0.300 1.00 98.38 91 PHE A CA 1
ATOM 747 C C . PHE A 1 91 ? -0.735 5.558 1.582 1.00 98.38 91 PHE A C 1
ATOM 749 O O . PHE A 1 91 ? -1.725 6.124 2.043 1.00 98.38 91 PHE A O 1
ATOM 756 N N . LEU A 1 92 ? 0.479 5.689 2.129 1.00 98.12 92 LEU A N 1
ATOM 757 C CA . LEU A 1 92 ? 0.712 6.410 3.383 1.00 98.12 92 LEU A CA 1
ATOM 758 C C . LEU A 1 92 ? 0.315 7.884 3.280 1.00 98.12 92 LEU A C 1
ATOM 760 O O . LEU A 1 92 ? -0.320 8.413 4.187 1.00 98.12 92 LEU A O 1
ATOM 764 N N . LYS A 1 93 ? 0.638 8.544 2.161 1.00 96.94 93 LYS A N 1
ATOM 765 C CA . LYS A 1 93 ? 0.251 9.940 1.925 1.00 96.94 93 LYS A CA 1
ATOM 766 C C . LYS A 1 93 ? -1.268 10.108 1.958 1.00 96.94 93 LYS A C 1
ATOM 768 O O . LYS A 1 93 ? -1.764 11.051 2.569 1.00 96.94 93 LYS A O 1
ATOM 773 N N . TRP A 1 94 ? -2.003 9.213 1.303 1.00 97.62 94 TRP A N 1
ATOM 774 C CA . TRP A 1 94 ? -3.463 9.240 1.333 1.00 97.62 94 TRP A CA 1
ATOM 775 C C . TRP A 1 94 ? -4.012 8.957 2.739 1.00 97.62 94 TRP A C 1
ATOM 777 O O . TRP A 1 94 ? -4.873 9.699 3.216 1.00 97.62 94 TRP A O 1
ATOM 787 N N . ALA A 1 95 ? -3.481 7.944 3.428 1.00 97.00 95 ALA A N 1
ATOM 788 C CA . ALA A 1 95 ? -3.884 7.576 4.783 1.00 97.00 95 ALA A CA 1
ATOM 789 C C . ALA A 1 95 ? -3.701 8.736 5.782 1.00 97.00 95 ALA A C 1
ATOM 791 O O . ALA A 1 95 ? -4.604 9.040 6.559 1.00 97.00 95 ALA A O 1
ATOM 792 N N . GLU A 1 96 ? -2.563 9.430 5.726 1.00 94.31 96 GLU A N 1
ATOM 793 C CA . GLU A 1 96 ? -2.232 10.552 6.615 1.00 94.31 96 GLU A CA 1
ATOM 794 C C . GLU A 1 96 ? -3.138 11.773 6.382 1.00 94.31 96 GLU A C 1
ATOM 796 O O . GLU A 1 96 ? -3.644 12.366 7.338 1.00 94.31 96 GLU A O 1
ATOM 801 N N . VAL A 1 97 ? -3.395 12.134 5.118 1.00 91.69 97 VAL A N 1
ATOM 802 C CA . VAL A 1 97 ? -4.295 13.251 4.769 1.00 91.69 97 VAL A CA 1
ATOM 803 C C . VAL A 1 97 ? -5.732 12.968 5.217 1.00 91.69 97 VAL A C 1
ATOM 805 O O . VAL A 1 97 ? -6.438 13.871 5.675 1.00 91.69 97 VAL A O 1
ATOM 808 N N . SER A 1 98 ? -6.150 11.708 5.121 1.00 86.12 98 SER A N 1
ATOM 809 C CA . SER A 1 98 ? -7.509 11.279 5.448 1.00 86.12 98 SER A CA 1
ATOM 810 C C . SER A 1 98 ? -7.805 11.341 6.949 1.00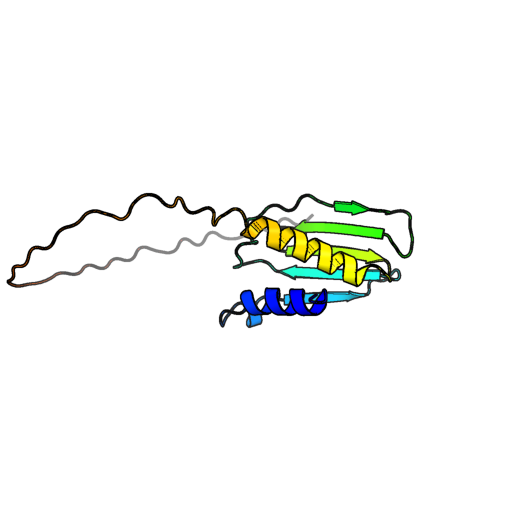 86.12 98 SER A C 1
ATOM 812 O O . SER A 1 98 ? -8.913 11.697 7.340 1.00 86.12 98 SER A O 1
ATOM 814 N N . VAL A 1 99 ? -6.812 11.066 7.801 1.00 75.62 99 VAL A N 1
ATOM 815 C CA . VAL A 1 99 ? -6.965 11.119 9.267 1.00 75.62 99 VAL A CA 1
ATOM 816 C C . VAL A 1 99 ? -6.794 12.548 9.813 1.00 75.62 99 VAL A C 1
ATOM 818 O O . VAL A 1 99 ? -7.457 12.926 10.777 1.00 75.62 99 VAL A O 1
ATOM 821 N N . GLY A 1 100 ? -5.992 13.398 9.160 1.00 58.94 100 GLY A N 1
ATOM 822 C CA . GLY A 1 100 ? -5.713 14.777 9.598 1.00 58.94 100 GLY A CA 1
ATOM 823 C C . GLY A 1 100 ? -6.865 15.787 9.459 1.00 58.94 100 GLY A C 1
ATOM 824 O O . GLY A 1 100 ? -6.720 16.941 9.861 1.00 58.94 100 GLY A O 1
ATOM 825 N N . SER A 1 101 ? -8.011 15.384 8.902 1.00 51.75 101 SER A N 1
ATOM 826 C CA . SER A 1 101 ? -9.154 16.279 8.656 1.00 51.75 101 SER A CA 1
ATOM 827 C C . SER A 1 101 ? -10.231 16.241 9.751 1.00 51.75 101 SER A C 1
ATOM 829 O O . SER A 1 101 ? -11.127 17.084 9.731 1.00 51.75 101 SER A O 1
ATOM 831 N N . HIS A 1 102 ? -10.151 15.310 10.714 1.00 46.50 102 HIS A N 1
ATOM 832 C CA . HIS A 1 102 ? -11.177 15.126 11.754 1.00 46.50 102 HIS A CA 1
ATOM 833 C C . HIS A 1 102 ? -10.824 15.742 13.127 1.00 46.50 102 HIS A C 1
ATOM 835 O O . HIS A 1 102 ? -11.679 15.766 14.005 1.00 46.50 102 HIS A O 1
ATOM 841 N N . ASP A 1 103 ? -9.610 16.284 13.310 1.00 46.44 103 ASP A N 1
ATOM 842 C CA . ASP A 1 103 ? -9.107 16.775 14.614 1.00 46.44 103 ASP A CA 1
ATOM 843 C C . ASP A 1 103 ? -8.875 18.301 14.687 1.00 46.44 103 ASP A C 1
ATOM 845 O O . ASP A 1 103 ? -8.107 18.807 15.502 1.00 46.44 103 ASP A O 1
ATOM 849 N N . ARG A 1 104 ? -9.565 19.106 13.866 1.00 44.25 104 ARG A N 1
ATOM 850 C CA . ARG A 1 104 ? -9.710 20.543 14.182 1.00 44.25 104 ARG A CA 1
ATOM 851 C C . ARG A 1 104 ? -10.865 20.736 15.162 1.00 44.25 104 ARG A C 1
ATOM 853 O O . ARG A 1 104 ? -11.903 21.293 14.815 1.00 44.25 104 ARG A O 1
ATOM 860 N N . GLY A 1 105 ? -10.664 20.241 16.383 1.00 39.00 105 GLY A N 1
ATOM 861 C CA . GLY A 1 105 ? -11.507 20.536 17.533 1.00 39.00 105 GLY A CA 1
ATOM 862 C C . GLY A 1 105 ? -11.561 22.043 17.799 1.00 39.00 105 GLY A C 1
ATOM 863 O O . GLY A 1 105 ? -10.538 22.722 17.867 1.00 39.00 105 GLY A O 1
ATOM 864 N N . ASN A 1 106 ? -12.779 22.564 17.911 1.00 36.81 106 ASN A N 1
ATOM 865 C CA . ASN A 1 106 ? -13.096 23.933 18.301 1.00 36.81 106 ASN A CA 1
ATOM 866 C C . ASN A 1 106 ? -12.580 24.224 19.730 1.00 36.81 106 ASN A C 1
ATOM 868 O O . ASN A 1 106 ? -13.057 23.575 20.662 1.00 36.81 106 ASN A O 1
ATOM 872 N N . PRO A 1 107 ? -11.660 25.180 19.963 1.00 44.06 107 PRO A N 1
ATOM 873 C CA . PRO A 1 107 ? -11.140 25.456 21.296 1.00 44.06 107 PRO A CA 1
ATOM 874 C C . PRO A 1 107 ? -11.987 26.513 22.016 1.00 44.06 107 PRO A C 1
ATOM 876 O O . PRO A 1 107 ? -11.441 27.474 22.532 1.00 44.06 107 PRO A O 1
ATOM 879 N N . GLU A 1 108 ? -13.312 26.379 22.057 1.00 46.41 108 GLU A N 1
ATOM 880 C CA . GLU A 1 108 ? -14.164 27.314 22.804 1.00 46.41 108 GLU A CA 1
ATOM 881 C C . GLU A 1 108 ? -15.446 26.631 23.299 1.00 46.41 108 GLU A C 1
ATOM 883 O O . GLU A 1 108 ? -16.502 26.745 22.688 1.00 46.41 108 GLU A O 1
ATOM 888 N N . SER A 1 109 ? -15.350 25.923 24.430 1.00 43.91 109 SER A N 1
ATOM 889 C CA . SER A 1 109 ? -16.394 25.909 25.471 1.00 43.91 109 SER A CA 1
ATOM 890 C C . SER A 1 109 ? -15.979 25.033 26.654 1.00 43.91 109 SER A C 1
ATOM 892 O O . SER A 1 109 ? -16.419 23.897 26.760 1.00 43.91 109 SER A O 1
ATOM 894 N N . GLU A 1 110 ? -15.164 25.550 27.576 1.00 42.69 110 GLU A N 1
ATOM 895 C CA . GLU A 1 110 ? -15.116 24.990 28.935 1.00 42.69 110 GLU A CA 1
ATOM 896 C C . GLU A 1 110 ? -14.555 26.003 29.944 1.00 42.69 110 GLU A C 1
ATOM 898 O O . GLU A 1 110 ? -13.436 25.891 30.432 1.00 42.69 110 GLU A O 1
ATOM 903 N N . LYS A 1 111 ? -15.354 27.033 30.263 1.00 42.28 111 LYS A N 1
ATOM 904 C CA . LYS A 1 111 ? -15.273 27.763 31.542 1.00 42.28 111 LYS A CA 1
ATOM 905 C C . LYS A 1 111 ? -16.640 28.305 31.966 1.00 42.28 111 LYS A C 1
ATOM 907 O O . LYS A 1 111 ? -17.001 29.425 31.633 1.00 42.28 111 LYS A O 1
ATOM 912 N N . ALA A 1 112 ? -17.354 27.505 32.750 1.00 39.03 112 ALA A N 1
ATOM 913 C CA . ALA A 1 112 ? -18.266 27.898 33.832 1.00 39.03 112 ALA A CA 1
ATOM 914 C C . ALA A 1 112 ? -18.669 26.571 34.504 1.00 39.03 112 ALA A C 1
ATOM 916 O O . ALA A 1 112 ? -19.268 25.721 33.866 1.00 39.03 112 ALA A O 1
ATOM 917 N N . GLY A 1 113 ? -18.207 26.219 35.700 1.00 34.38 113 GLY A N 1
ATOM 918 C CA . GLY A 1 113 ? -18.457 26.944 36.935 1.00 34.38 113 GLY A CA 1
ATOM 919 C C . GLY A 1 113 ? -19.799 26.491 37.515 1.00 34.38 113 GLY A C 1
ATOM 920 O O . GLY A 1 113 ? -20.828 27.011 37.109 1.00 34.38 113 GLY A O 1
ATOM 921 N N . ASN A 1 114 ? -19.792 25.534 38.449 1.00 35.53 114 ASN A N 1
ATOM 922 C CA . ASN A 1 114 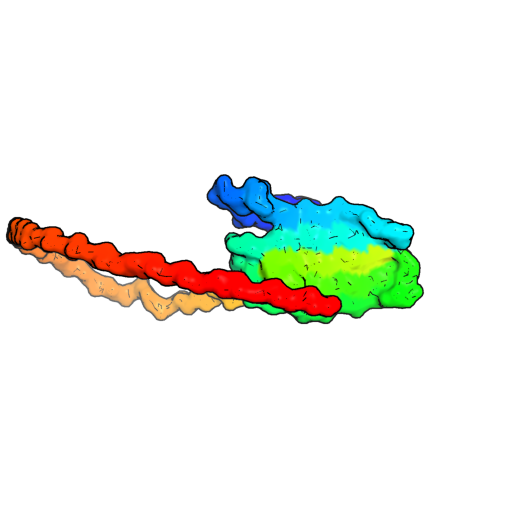? -20.243 25.730 39.834 1.00 35.53 114 ASN A CA 1
ATOM 923 C C . ASN A 1 114 ? -20.593 24.399 40.533 1.00 35.53 114 ASN A C 1
ATOM 925 O O . ASN A 1 114 ? -21.331 23.558 40.032 1.00 35.53 114 ASN A O 1
ATOM 929 N N . SER A 1 115 ? -20.075 24.287 41.746 1.00 42.84 115 SER A N 1
ATOM 930 C CA . SER A 1 115 ? -20.373 23.337 42.815 1.00 42.84 115 SER A CA 1
ATOM 931 C C . SER A 1 115 ? -21.792 23.466 43.390 1.00 42.84 115 SER A C 1
ATOM 933 O O . SER A 1 115 ? -22.250 24.587 43.609 1.00 42.84 115 SER A O 1
ATOM 935 N N . LYS A 1 116 ? -22.417 22.333 43.759 1.00 43.19 116 LYS A N 1
ATOM 936 C CA . LYS A 1 116 ? -23.285 22.165 44.949 1.00 43.19 116 LYS A CA 1
ATOM 937 C C . LYS A 1 116 ? -23.540 20.674 45.263 1.00 43.19 116 LYS A C 1
ATOM 939 O O . LYS A 1 116 ? -23.648 19.862 44.353 1.00 43.19 116 LYS A O 1
ATOM 944 N N . GLN A 1 117 ? -23.561 20.363 46.563 1.00 38.16 117 GLN A N 1
ATOM 945 C CA . GLN A 1 117 ? -23.753 19.056 47.222 1.00 38.16 117 GLN A CA 1
ATOM 946 C C . GLN A 1 117 ? -25.242 18.693 47.455 1.00 38.16 117 GLN A C 1
ATOM 948 O O . GLN A 1 117 ? -26.101 19.534 47.211 1.00 38.16 117 GLN A O 1
ATOM 953 N N . GLU A 1 118 ? -25.439 17.492 48.044 1.00 34.72 118 GLU A N 1
ATOM 954 C CA . GLU A 1 118 ? -26.616 16.848 48.703 1.00 34.72 118 GLU A CA 1
ATOM 955 C C . GLU A 1 118 ? -27.318 15.756 47.860 1.00 34.72 118 GLU A C 1
ATOM 957 O O . GLU A 1 118 ? -27.829 16.034 46.784 1.00 34.72 118 GLU A O 1
ATOM 962 N N . SER A 1 119 ? -27.122 14.449 48.149 1.00 41.06 119 SER A N 1
ATOM 963 C CA . SER A 1 119 ? -27.768 13.566 49.174 1.00 41.06 119 SER A CA 1
ATOM 964 C C . SER A 1 119 ? -29.268 13.360 48.902 1.00 41.06 119 SER A C 1
ATOM 966 O O . SER A 1 119 ? -29.948 14.344 48.664 1.00 41.06 119 SER A O 1
ATOM 968 N N . THR A 1 120 ? -29.934 12.202 48.947 1.00 37.34 120 THR A N 1
ATOM 969 C CA . THR A 1 120 ? -29.733 10.815 49.425 1.00 37.34 120 THR A CA 1
ATOM 970 C C . THR A 1 120 ? -31.021 10.033 49.039 1.00 37.34 120 THR A C 1
ATOM 972 O O . THR A 1 120 ? -32.011 10.672 48.690 1.00 37.34 120 THR A O 1
ATOM 975 N N . VAL A 1 121 ? -31.039 8.704 49.251 1.00 39.34 121 VAL A N 1
ATOM 976 C CA . VAL A 1 121 ? -32.225 7.836 49.513 1.00 39.34 121 VAL A CA 1
ATOM 977 C C . VAL A 1 121 ? -32.873 7.101 48.314 1.00 39.34 121 VAL A C 1
ATOM 979 O O . VAL A 1 121 ? -33.655 7.656 47.553 1.00 39.34 121 VAL A O 1
ATOM 982 N N . ASP A 1 122 ?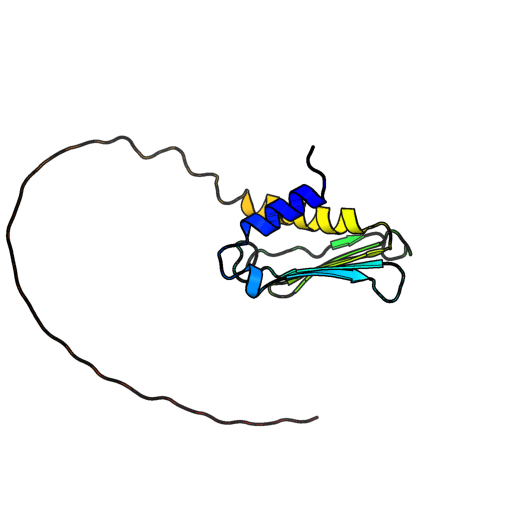 -32.501 5.816 48.223 1.00 35.56 122 ASP A N 1
ATOM 983 C CA . ASP A 1 122 ? -33.346 4.604 48.256 1.00 35.56 122 ASP A CA 1
ATOM 984 C C . ASP A 1 122 ? -34.417 4.289 47.180 1.00 35.56 122 ASP A C 1
ATOM 986 O O . ASP A 1 122 ? -35.458 4.922 47.051 1.00 35.56 122 ASP A O 1
ATOM 990 N N . GLU A 1 123 ? -34.148 3.155 46.513 1.00 39.34 123 GLU A N 1
ATOM 991 C CA . GLU A 1 123 ? -34.878 1.883 46.698 1.00 39.34 123 GLU A CA 1
ATOM 992 C C . GLU A 1 123 ? -35.959 1.442 45.677 1.00 39.34 123 GLU A C 1
ATOM 994 O O . GLU A 1 123 ? -36.949 2.095 45.377 1.00 39.34 123 GLU A O 1
ATOM 999 N N . GLU A 1 124 ? -35.716 0.204 45.225 1.00 37.03 124 GLU A N 1
ATOM 1000 C CA . GLU A 1 124 ? -36.653 -0.867 44.868 1.00 37.03 124 GLU A CA 1
ATOM 1001 C C . GLU A 1 124 ? -37.332 -0.996 43.480 1.00 37.03 124 GLU A C 1
ATOM 1003 O O . GLU A 1 124 ? -38.362 -0.425 43.153 1.00 37.03 124 GLU A O 1
ATOM 1008 N N . ARG A 1 125 ? -36.823 -2.031 42.786 1.00 37.81 125 ARG A N 1
ATOM 1009 C CA . ARG A 1 125 ? -37.517 -3.278 42.382 1.00 37.81 125 ARG A CA 1
ATOM 1010 C C . ARG A 1 125 ? -38.462 -3.298 41.160 1.00 37.81 125 ARG A C 1
ATOM 1012 O O . ARG A 1 125 ? -39.613 -2.896 41.201 1.00 37.81 125 ARG A O 1
ATOM 1019 N N . ARG A 1 126 ? -38.035 -4.193 40.247 1.00 35.28 126 ARG A N 1
ATOM 1020 C CA . ARG A 1 126 ? -38.775 -5.383 39.751 1.00 35.28 126 ARG A CA 1
ATOM 1021 C C . ARG A 1 126 ? -39.715 -5.160 38.553 1.00 35.28 126 ARG A C 1
ATOM 1023 O O . ARG A 1 126 ? -40.853 -4.749 38.720 1.00 35.28 126 ARG A O 1
ATOM 1030 N N . SER A 1 127 ? -39.355 -5.718 37.391 1.00 44.12 127 SER A N 1
ATOM 1031 C CA . SER A 1 127 ? -39.914 -6.996 36.880 1.00 44.12 127 SER A CA 1
ATOM 1032 C C . SER A 1 127 ? -39.652 -7.219 35.381 1.00 44.12 127 SER A C 1
ATOM 1034 O O . SER A 1 127 ? -39.640 -6.300 34.578 1.00 44.12 127 SER A O 1
ATOM 1036 N N . LYS A 1 128 ? -39.452 -8.501 35.058 1.00 41.19 128 LYS A N 1
ATOM 1037 C CA . LYS A 1 128 ? -39.145 -9.169 33.779 1.00 41.19 128 LYS A CA 1
ATOM 1038 C C . LYS A 1 128 ? -40.305 -9.189 32.757 1.00 41.19 128 LYS A C 1
ATOM 1040 O O . LYS A 1 128 ? -41.436 -9.373 33.185 1.00 41.19 128 LYS A O 1
ATOM 1045 N N . SER A 1 129 ? -39.979 -9.289 31.457 1.00 42.97 129 SER A N 1
ATOM 1046 C CA . SER A 1 129 ? -40.489 -10.300 30.478 1.00 42.97 129 SER A CA 1
ATOM 1047 C C . SER A 1 129 ? -39.751 -10.125 29.129 1.00 42.97 129 SER A C 1
ATOM 1049 O O . SER A 1 129 ? -39.750 -9.023 28.601 1.00 42.97 129 SER A O 1
ATOM 1051 N N . LYS A 1 130 ? -38.922 -11.042 28.601 1.00 41.56 130 LYS A N 1
ATOM 1052 C CA . LYS A 1 130 ? -39.208 -12.322 27.905 1.00 41.56 130 LYS A CA 1
ATOM 1053 C C . LYS A 1 130 ? -40.340 -12.271 26.866 1.00 41.56 130 LYS A C 1
ATOM 1055 O O . LYS A 1 130 ? -41.485 -12.313 27.285 1.00 41.56 130 LYS A O 1
ATOM 1060 N N . THR A 1 131 ? -39.963 -12.304 25.579 1.00 39.34 131 THR A N 1
ATOM 1061 C CA . THR A 1 131 ? -40.467 -13.157 24.462 1.00 39.34 131 THR A CA 1
ATOM 1062 C C . THR A 1 131 ? -39.725 -12.722 23.184 1.00 39.34 131 THR A C 1
ATOM 1064 O O . THR A 1 131 ? -39.783 -11.551 22.834 1.00 39.34 131 THR A O 1
ATOM 1067 N N . ASP A 1 132 ? -38.797 -13.503 22.622 1.00 36.06 132 ASP A N 1
ATOM 1068 C CA . ASP A 1 132 ? -39.010 -14.573 21.624 1.00 36.06 132 ASP A CA 1
ATOM 1069 C C . ASP A 1 132 ? -39.972 -14.204 20.487 1.00 36.06 132 ASP A C 1
ATOM 1071 O O . ASP A 1 132 ? -41.176 -14.143 20.714 1.00 36.06 132 ASP A O 1
ATOM 1075 N N . LEU A 1 133 ? -39.441 -14.054 19.264 1.00 42.12 133 LEU A N 1
ATOM 1076 C CA . LEU A 1 133 ? -40.145 -14.359 18.010 1.00 42.12 133 LEU A CA 1
ATOM 1077 C C . LEU A 1 133 ? -39.161 -14.581 16.844 1.00 42.12 133 LEU A C 1
ATOM 1079 O O . LEU A 1 133 ? -38.636 -13.659 16.231 1.00 42.12 133 LEU A O 1
ATOM 1083 N N . SER A 1 134 ? -38.937 -15.873 16.606 1.00 40.12 134 SER A N 1
ATOM 1084 C CA . SER A 1 134 ? -38.890 -16.593 15.326 1.00 40.12 134 SER A CA 1
ATOM 1085 C C . SER A 1 134 ? -38.069 -16.071 14.140 1.00 40.12 134 SER A C 1
ATOM 1087 O O . SER A 1 134 ? -38.380 -15.076 13.490 1.00 40.12 134 SER A O 1
ATOM 1089 N N . ALA A 1 135 ? -37.151 -16.952 13.748 1.00 35.09 135 ALA A N 1
ATOM 1090 C CA . ALA A 1 135 ? -36.618 -17.143 12.410 1.00 35.09 135 ALA A CA 1
ATOM 1091 C C . ALA A 1 135 ? -37.667 -17.060 11.285 1.00 35.09 135 ALA A C 1
ATOM 1093 O O . ALA A 1 135 ? -38.767 -17.599 11.392 1.00 35.09 135 ALA A O 1
ATOM 1094 N N . SER A 1 136 ? -37.244 -16.521 10.143 1.00 40.41 136 SER A N 1
ATOM 1095 C CA . SER A 1 136 ? -37.782 -16.887 8.834 1.00 40.41 136 SER A CA 1
ATOM 1096 C C . SER A 1 136 ? -36.621 -17.262 7.919 1.00 40.41 136 SER A C 1
ATOM 1098 O O . SER A 1 136 ? -35.821 -16.424 7.514 1.00 40.41 136 SER A O 1
ATOM 1100 N N . LYS A 1 137 ? -36.523 -18.564 7.639 1.00 40.34 137 LYS A N 1
ATOM 1101 C CA . LYS A 1 137 ? -35.807 -19.119 6.490 1.00 40.34 137 LYS A CA 1
ATOM 1102 C C . LYS A 1 137 ? -36.607 -18.765 5.237 1.00 40.34 137 LYS A C 1
ATOM 1104 O O . LYS A 1 137 ? -37.795 -19.074 5.206 1.00 40.34 137 LYS A O 1
ATOM 1109 N N . ILE A 1 138 ? -35.965 -18.235 4.200 1.00 41.91 138 ILE A N 1
ATOM 1110 C CA . ILE A 1 138 ? -36.433 -18.412 2.821 1.00 41.91 138 ILE A CA 1
ATOM 1111 C C . ILE A 1 138 ? -35.249 -18.866 1.969 1.00 41.91 138 ILE A C 1
ATOM 1113 O O . ILE A 1 138 ? -34.144 -18.336 2.055 1.00 41.91 138 ILE A O 1
ATOM 1117 N N . SER A 1 139 ? -35.519 -19.929 1.223 1.00 38.75 139 SER A N 1
ATOM 1118 C CA . SER A 1 139 ? -34.620 -20.733 0.410 1.00 38.75 139 SER A CA 1
ATOM 1119 C C . SER A 1 139 ? -34.283 -20.089 -0.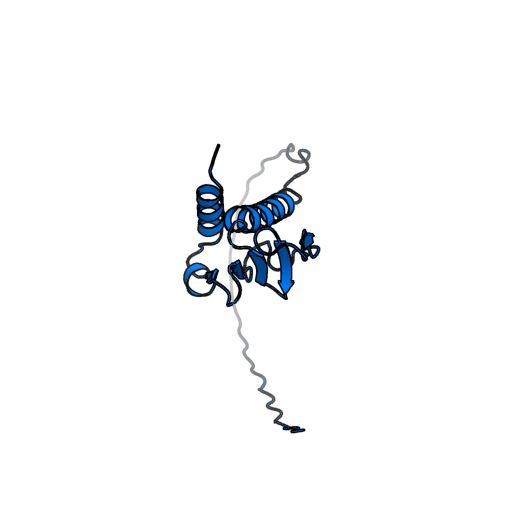941 1.00 38.75 139 SER A C 1
ATOM 1121 O O . SER A 1 139 ? -35.142 -19.484 -1.567 1.00 38.75 139 SER A O 1
ATOM 1123 N N . ILE A 1 140 ? -33.040 -20.318 -1.379 1.00 41.16 140 ILE A N 1
ATOM 1124 C CA . ILE A 1 140 ? -32.605 -20.869 -2.681 1.00 41.16 140 ILE A CA 1
ATOM 1125 C C . ILE A 1 140 ? -33.415 -20.469 -3.931 1.00 41.16 140 ILE A C 1
ATOM 1127 O O . ILE A 1 140 ? -34.529 -20.947 -4.106 1.00 41.16 140 ILE A O 1
ATOM 1131 N N . THR A 1 141 ? -32.735 -19.850 -4.908 1.00 44.28 141 THR A N 1
ATOM 1132 C CA . THR A 1 141 ? -32.733 -20.372 -6.291 1.00 44.28 141 THR A CA 1
ATOM 1133 C C . THR A 1 141 ? -31.435 -20.051 -7.025 1.00 44.28 141 THR A C 1
ATOM 1135 O O . THR A 1 141 ? -30.998 -18.909 -7.111 1.00 44.28 141 THR A O 1
ATOM 1138 N N . LYS A 1 142 ? -30.850 -21.133 -7.533 1.00 45.53 142 LYS A N 1
ATOM 1139 C CA . LYS A 1 142 ? -29.782 -21.264 -8.519 1.00 45.53 142 LYS A CA 1
ATOM 1140 C C . LYS A 1 142 ? -30.252 -20.667 -9.854 1.00 45.53 142 LYS A C 1
ATOM 1142 O O . LYS A 1 142 ? -31.353 -21.003 -10.280 1.00 45.53 142 LYS A O 1
ATOM 1147 N N . LEU A 1 143 ? -29.432 -19.857 -10.517 1.00 48.06 143 LEU A N 1
ATOM 1148 C CA . LEU A 1 143 ? -29.520 -19.638 -11.962 1.00 48.06 143 LEU A CA 1
ATOM 1149 C C . LEU A 1 143 ? -28.103 -19.763 -12.519 1.00 48.06 143 LEU A C 1
ATOM 1151 O O . LEU A 1 143 ? -27.247 -18.913 -12.293 1.00 48.06 143 LEU A O 1
ATOM 1155 N N . GLU A 1 144 ? -27.875 -20.922 -13.125 1.00 50.03 144 GLU A N 1
ATOM 1156 C CA . GLU A 1 144 ? -26.819 -21.169 -14.097 1.00 50.03 144 GLU A CA 1
ATOM 1157 C C . GLU A 1 144 ? -27.237 -20.480 -15.399 1.00 50.03 144 GLU A C 1
ATOM 1159 O O . GLU A 1 144 ? -28.363 -20.695 -15.842 1.00 50.03 144 GLU A O 1
ATOM 1164 N N . GLU A 1 145 ? -26.337 -19.683 -15.969 1.00 54.75 145 GLU A N 1
ATOM 1165 C CA . GLU A 1 145 ? -25.961 -19.675 -17.391 1.00 54.75 145 GLU A CA 1
ATOM 1166 C C . GLU A 1 145 ? -24.509 -19.191 -17.496 1.00 54.75 145 GLU A C 1
ATOM 1168 O O . GLU A 1 145 ? -24.159 -18.216 -16.788 1.00 54.75 145 GLU A O 1
#

Sequence (145 aa):
MKSVFERLQEWYLAQCNGDWEHRYKIRIETIDNPGWTISIELAETALADVSFEEFQENYEDELNWLTCSKVGTTWCGYGGSLQLERLISLFLKWAEVSVGSHDRGNPESEKAGNSKQESTVDEERRSKSKTDLSASKISITKLEE

Secondary structure (DSSP, 8-state):
---HHHHHHHHHHHH-SSSHHHH--EEEEEETTTEEEEEEE-TTSTTTT-----EEE-TT-SSS-EEEEEETTEEEEEEETT-HHHHHHHHHHHHHHHHTTS-------------------------------------------